Protein AF-A0A356TLK6-F1 (a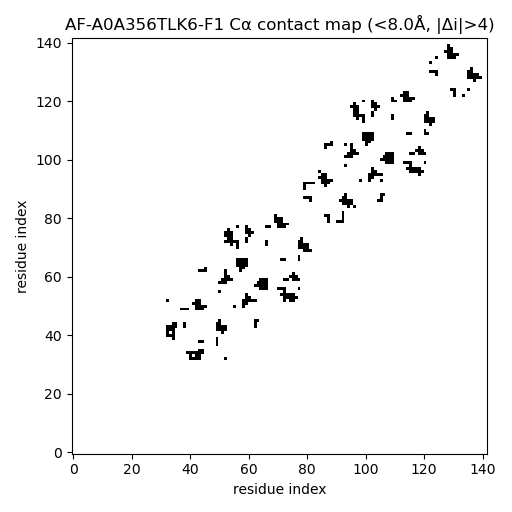fdb_monomer)

pLDDT: mean 79.33, std 16.28, range [41.28, 96.62]

Foldseek 3Di:
DDDDDDDDDDDDDDDDDDPDPPDPDDDDDDAQLVQPVPEDRQWHDQPPDTHRLQWDQCAQLHHRNHADPQWTRHGSDTDRDADPQFDDQPNDTHNLQWDQCAQLHHRNHADPQWTRHGSDTDHDDPPPFDDDPPDGHRPVPD

Secondary structure (DSSP, 8-state):
------------------------------------TTS-TT-EEETTEEE-TTT-TTSSSSTT-PPPTTEEEETTEEEE-PPTT-EEETTEEE-TTT-TTSTTSTT-PPPTT-EEETTEEE---GGG-EEETTEEE--TT-

Radius of gyration: 34.09 Å; Cα contacts (8 Å, |Δi|>4): 227; chains: 1; bounding box: 121×33×61 Å

Mean predicted aligned error: 15.73 Å

Solvent-accessible surface area (backbone atoms only — not comparable to full-atom values): 8862 Å² total; per-residue (Å²): 136,90,86,85,83,92,88,76,92,75,88,77,87,79,77,94,70,86,75,73,92,72,82,85,73,89,77,80,93,75,78,88,49,62,40,46,99,87,42,56,75,76,15,31,71,48,88,95,43,69,40,42,28,39,56,33,39,58,22,24,57,40,74,78,32,56,41,58,93,62,37,36,23,52,84,26,36,67,38,78,58,48,58,92,80,34,42,76,44,94,86,39,67,37,42,26,38,57,33,40,60,19,24,60,34,73,79,32,55,44,60,94,82,37,42,27,51,87,26,38,62,40,76,73,43,76,92,80,25,44,76,54,93,94,41,67,40,74,70,90,83,116

Sequence (142 aa):
MRYPWKTLVSLALGAALCVGCGGESPEADAGVLDGGPGCAPSEAVCGADCVDLQSDPANCGSCATACGAGEVCAAGSCEVSCGPGTTDCEGACVDTANDPANCGGCGTACASGEVCSMGTCGVTCLGGATLCDASCVDTAND

Structure (mmCIF, N/CA/C/O backbone):
data_AF-A0A356TLK6-F1
#
_entry.id   AF-A0A356TLK6-F1
#
loop_
_atom_site.group_PDB
_atom_site.id
_atom_site.type_symbol
_atom_site.label_atom_id
_atom_site.label_alt_id
_atom_site.label_comp_id
_atom_site.label_asym_id
_atom_site.label_entity_id
_atom_site.label_seq_id
_atom_site.pdbx_PDB_ins_code
_atom_site.Cartn_x
_atom_site.Cartn_y
_atom_site.Cartn_z
_atom_site.occupancy
_atom_site.B_iso_or_equiv
_atom_site.auth_seq_id
_atom_site.auth_comp_id
_atom_site.auth_asym_id
_atom_site.auth_atom_id
_atom_site.pdbx_PDB_model_num
ATOM 1 N N . MET A 1 1 ? 83.733 -13.452 2.757 1.00 41.28 1 MET A N 1
ATOM 2 C CA . MET A 1 1 ? 83.571 -12.679 1.502 1.00 41.28 1 MET A CA 1
ATOM 3 C C . MET A 1 1 ? 82.379 -11.746 1.735 1.00 41.28 1 MET A C 1
ATOM 5 O O . MET A 1 1 ? 81.289 -12.260 1.880 1.00 41.28 1 MET A O 1
ATOM 9 N N . ARG A 1 2 ? 82.497 -10.479 2.163 1.00 48.44 2 ARG A N 1
ATOM 10 C CA . ARG A 1 2 ? 83.108 -9.278 1.552 1.00 48.44 2 ARG A CA 1
ATOM 11 C C . ARG A 1 2 ? 82.483 -8.938 0.187 1.00 48.44 2 ARG A C 1
ATOM 13 O O . ARG A 1 2 ? 83.029 -9.382 -0.805 1.00 48.44 2 ARG A O 1
ATOM 20 N N . TYR A 1 3 ? 81.412 -8.133 0.173 1.00 48.50 3 TYR A N 1
ATOM 21 C CA . TYR A 1 3 ? 81.270 -6.964 -0.714 1.00 48.50 3 TYR A CA 1
ATOM 22 C C . TYR A 1 3 ? 80.513 -5.825 0.024 1.00 48.50 3 TYR A C 1
ATOM 24 O O . TYR A 1 3 ? 79.383 -6.041 0.457 1.00 48.50 3 TYR A O 1
ATOM 32 N N . PRO A 1 4 ? 81.174 -4.671 0.267 1.00 64.56 4 PRO A N 1
ATOM 33 C CA . PRO A 1 4 ? 80.686 -3.492 1.004 1.00 64.56 4 PRO A CA 1
ATOM 34 C C . PRO A 1 4 ? 80.215 -2.347 0.062 1.00 64.56 4 PRO A C 1
ATOM 36 O O . PRO A 1 4 ? 80.210 -2.539 -1.148 1.00 64.56 4 PRO A O 1
ATOM 39 N N . TRP A 1 5 ? 79.932 -1.154 0.631 1.00 49.75 5 TRP A N 1
ATOM 40 C CA . TRP A 1 5 ? 79.498 0.134 0.011 1.00 49.75 5 TRP A CA 1
ATOM 41 C C . TRP A 1 5 ? 77.962 0.218 -0.176 1.00 49.75 5 TRP A C 1
ATOM 43 O O . TRP A 1 5 ? 77.371 -0.699 -0.712 1.00 49.75 5 TRP A O 1
ATOM 53 N N . LYS A 1 6 ? 77.139 1.154 0.324 1.00 55.62 6 LYS A N 1
ATOM 54 C CA . LYS A 1 6 ? 77.257 2.523 0.865 1.00 55.62 6 LYS A CA 1
ATOM 55 C C . LYS A 1 6 ? 77.971 3.488 -0.066 1.00 55.62 6 LYS A C 1
ATOM 57 O O . LYS A 1 6 ? 79.182 3.569 0.059 1.00 55.62 6 LYS A O 1
ATOM 62 N N . THR A 1 7 ? 77.174 4.211 -0.870 1.00 54.66 7 THR A N 1
ATOM 63 C CA . THR A 1 7 ? 77.299 5.602 -1.388 1.00 54.66 7 THR A CA 1
ATOM 64 C C . THR A 1 7 ? 76.361 5.726 -2.613 1.00 54.66 7 THR A C 1
ATOM 66 O O . THR A 1 7 ? 76.369 4.816 -3.424 1.00 54.66 7 THR A O 1
ATOM 69 N N . LEU A 1 8 ? 75.504 6.720 -2.871 1.00 55.34 8 LEU A N 1
ATOM 70 C CA . LEU A 1 8 ? 75.334 8.092 -2.399 1.00 55.34 8 LEU A CA 1
ATOM 71 C C . LEU A 1 8 ? 73.917 8.581 -2.743 1.00 55.34 8 LEU A C 1
ATOM 73 O O . LEU A 1 8 ? 73.369 8.272 -3.797 1.00 55.34 8 LEU A O 1
ATOM 77 N N . VAL A 1 9 ? 73.401 9.417 -1.847 1.00 57.28 9 VAL A N 1
ATOM 78 C CA . VAL A 1 9 ? 72.459 10.514 -2.089 1.00 57.28 9 VAL A CA 1
ATOM 79 C C . VAL A 1 9 ? 72.635 11.125 -3.487 1.00 57.28 9 VAL A C 1
ATOM 81 O O . VAL A 1 9 ? 73.730 11.550 -3.846 1.00 57.28 9 VAL A O 1
ATOM 84 N N . SER A 1 10 ? 71.549 11.249 -4.243 1.00 52.72 10 SER A N 1
ATOM 85 C CA . SER A 1 10 ? 71.441 12.245 -5.310 1.00 52.72 10 SER A CA 1
ATOM 86 C C . SER A 1 10 ? 70.115 12.968 -5.145 1.00 52.72 10 SER A C 1
ATOM 88 O O . SER A 1 10 ? 69.049 12.428 -5.432 1.00 52.72 10 SER A O 1
ATOM 90 N N . LEU A 1 11 ? 70.216 14.189 -4.614 1.00 53.97 11 LEU A N 1
ATOM 91 C CA . LEU A 1 11 ? 69.208 15.223 -4.779 1.00 53.97 11 LEU A CA 1
ATOM 92 C C . LEU A 1 11 ? 68.942 15.396 -6.278 1.00 53.97 11 LEU A C 1
ATOM 94 O O . LEU A 1 11 ? 69.848 15.772 -7.019 1.00 53.97 11 LEU A O 1
ATOM 98 N N . ALA A 1 12 ? 67.694 15.216 -6.692 1.00 55.44 12 ALA A N 1
ATOM 99 C CA . ALA A 1 12 ? 67.166 15.874 -7.873 1.00 55.44 12 ALA A CA 1
ATOM 100 C C . ALA A 1 12 ? 66.118 16.887 -7.394 1.00 55.44 12 ALA A C 1
ATOM 102 O O . ALA A 1 12 ? 64.970 16.542 -7.130 1.00 55.44 12 ALA A O 1
ATOM 103 N N . LEU A 1 13 ? 66.549 18.143 -7.230 1.00 59.72 13 LEU A N 1
ATOM 104 C CA . LEU A 1 13 ? 65.650 19.283 -7.380 1.00 59.72 13 LEU A CA 1
ATOM 105 C C . LEU A 1 13 ? 65.263 19.353 -8.859 1.00 59.72 13 LEU A C 1
ATOM 107 O O . LEU A 1 13 ? 66.153 19.465 -9.702 1.00 59.72 13 LEU A O 1
ATOM 111 N N . GLY A 1 14 ? 63.970 19.360 -9.176 1.00 50.19 14 GLY A N 1
ATOM 112 C CA . GLY A 1 14 ? 63.543 19.772 -10.510 1.00 50.19 14 GLY A CA 1
ATOM 113 C C . GLY A 1 14 ? 62.146 19.336 -10.926 1.00 50.19 14 GLY A C 1
ATOM 114 O O . GLY A 1 14 ? 61.940 18.179 -11.260 1.00 50.19 14 GLY A O 1
ATOM 115 N N . ALA A 1 15 ? 61.272 20.339 -11.029 1.00 54.03 15 ALA A N 1
ATOM 116 C CA . ALA A 1 15 ? 60.057 20.408 -11.840 1.00 54.03 15 ALA A CA 1
ATOM 117 C C . ALA A 1 15 ? 58.801 19.673 -11.338 1.00 54.03 15 ALA A C 1
ATOM 119 O O . ALA A 1 15 ? 58.571 18.492 -11.579 1.00 54.03 15 ALA A O 1
ATOM 120 N N . ALA A 1 16 ? 57.920 20.478 -10.739 1.00 57.62 16 ALA A N 1
ATOM 121 C CA . ALA A 1 16 ? 56.485 20.260 -10.746 1.00 57.62 16 ALA A CA 1
ATOM 122 C C . ALA A 1 16 ? 55.988 20.078 -12.192 1.00 57.62 16 ALA A C 1
ATOM 124 O O . ALA A 1 16 ? 56.030 21.009 -12.995 1.00 57.62 16 ALA A O 1
ATOM 125 N N . LEU A 1 17 ? 55.500 18.883 -12.502 1.00 55.25 17 LEU A N 1
ATOM 126 C CA . LEU A 1 17 ? 54.585 18.628 -13.606 1.00 55.25 17 LEU A CA 1
ATOM 127 C C . LEU A 1 17 ? 53.352 17.995 -12.975 1.00 55.25 17 LEU A C 1
ATOM 129 O O . LEU A 1 17 ? 53.435 16.928 -12.370 1.00 55.25 17 LEU A O 1
ATOM 133 N N . CYS A 1 18 ? 52.238 18.715 -13.050 1.00 50.34 18 CYS A N 1
ATOM 134 C CA . CYS A 1 18 ? 50.936 18.295 -12.562 1.00 50.34 18 CYS A CA 1
ATOM 135 C C . CYS A 1 18 ? 50.563 16.946 -13.195 1.00 50.34 18 CYS A C 1
ATOM 137 O O . CYS A 1 18 ? 50.139 16.898 -14.349 1.00 50.34 18 CYS A O 1
ATOM 139 N N . VAL A 1 19 ? 50.730 15.854 -12.448 1.00 60.69 19 VAL A N 1
ATOM 140 C CA . VAL A 1 19 ? 50.043 14.594 -12.741 1.00 60.69 19 VAL A CA 1
ATOM 141 C C . VAL A 1 19 ? 48.573 14.841 -12.431 1.00 60.69 19 VAL A C 1
ATOM 143 O O . VAL A 1 19 ? 48.243 15.407 -11.390 1.00 60.69 19 VAL A O 1
ATOM 146 N N . GLY A 1 20 ? 47.738 14.541 -13.421 1.00 50.69 20 GLY A N 1
ATOM 147 C CA . GLY A 1 20 ? 46.383 15.045 -13.562 1.00 50.69 20 GLY A CA 1
ATOM 148 C C . GLY A 1 20 ? 45.529 14.982 -12.301 1.00 50.69 20 GLY A C 1
ATOM 149 O O . GLY A 1 20 ? 45.537 14.012 -11.548 1.00 50.69 20 GLY A O 1
ATOM 150 N N . CYS A 1 21 ? 44.733 16.032 -12.140 1.00 53.78 21 CYS A N 1
ATOM 151 C CA . CYS A 1 21 ? 43.516 16.005 -11.353 1.00 53.78 21 CYS A CA 1
ATOM 152 C C . CYS A 1 21 ? 42.547 15.028 -12.045 1.00 53.78 21 CYS A C 1
ATOM 154 O O . CYS A 1 21 ? 41.874 15.398 -13.004 1.00 53.78 21 CYS A O 1
ATOM 156 N N . GLY A 1 22 ? 42.556 13.762 -11.634 1.00 54.56 22 GLY A N 1
ATOM 157 C CA . GLY A 1 22 ? 41.492 12.805 -11.915 1.00 54.56 22 GLY A CA 1
ATOM 158 C C . GLY A 1 22 ? 40.720 12.617 -10.622 1.00 54.56 22 GLY A C 1
ATOM 159 O O . GLY A 1 22 ? 41.202 11.938 -9.724 1.00 54.56 22 GLY A O 1
ATOM 160 N N . GLY A 1 23 ? 39.589 13.305 -10.488 1.00 52.59 23 GLY A N 1
ATOM 161 C CA . GLY A 1 23 ? 38.726 13.174 -9.324 1.00 52.59 23 GLY A CA 1
ATOM 162 C C . GLY A 1 23 ? 38.114 11.781 -9.275 1.00 52.59 23 GLY A C 1
ATOM 163 O O . GLY A 1 23 ? 37.196 11.488 -10.028 1.00 52.59 23 GLY A O 1
ATOM 164 N N . GLU A 1 24 ? 38.597 10.941 -8.370 1.00 53.41 24 GLU A N 1
ATOM 165 C CA . GLU A 1 24 ? 37.793 9.864 -7.802 1.00 53.41 24 GLU A CA 1
ATOM 166 C C . GLU A 1 24 ? 37.054 10.441 -6.591 1.00 53.41 24 GLU A C 1
ATOM 168 O O . GLU A 1 24 ? 37.458 10.293 -5.441 1.00 53.41 24 GLU A O 1
ATOM 173 N N . SER A 1 25 ? 35.991 11.199 -6.865 1.00 55.31 25 SER A N 1
ATOM 174 C CA . SER A 1 25 ? 34.965 11.429 -5.851 1.00 55.31 25 SER A CA 1
ATOM 175 C C . SER A 1 25 ? 33.885 10.354 -6.007 1.00 55.31 25 SER A C 1
ATOM 177 O O . SER A 1 25 ? 33.530 10.023 -7.138 1.00 55.31 25 SER A O 1
ATOM 179 N N . PRO A 1 26 ? 33.404 9.776 -4.893 1.00 65.19 26 PRO A N 1
ATOM 180 C CA . PRO A 1 26 ? 32.556 8.596 -4.881 1.00 65.19 26 PRO A CA 1
ATOM 181 C C . PRO A 1 26 ? 31.092 8.985 -5.083 1.00 65.19 26 PRO A C 1
ATOM 183 O O . PRO A 1 26 ? 30.560 9.792 -4.326 1.00 65.19 26 PRO A O 1
ATOM 186 N N . GLU A 1 27 ? 30.406 8.352 -6.027 1.00 49.59 27 GLU A N 1
ATOM 187 C CA . GLU A 1 27 ? 28.945 8.344 -6.041 1.00 49.59 27 GLU A CA 1
ATOM 188 C C . GLU A 1 27 ? 28.425 6.961 -6.437 1.00 49.59 27 GLU A C 1
ATOM 190 O O . GLU A 1 27 ? 28.570 6.499 -7.561 1.00 49.59 27 GLU A O 1
ATOM 195 N N . ALA A 1 28 ? 27.940 6.287 -5.393 1.00 47.91 28 ALA A N 1
ATOM 196 C CA . ALA A 1 28 ? 26.881 5.292 -5.333 1.00 47.91 28 ALA A CA 1
ATOM 197 C C . ALA A 1 28 ? 26.574 4.448 -6.585 1.00 47.91 28 ALA A C 1
ATOM 199 O O . ALA A 1 28 ? 25.991 4.895 -7.567 1.00 47.91 28 ALA A O 1
ATOM 200 N N . ASP A 1 29 ? 26.839 3.157 -6.414 1.00 58.66 29 ASP A N 1
ATOM 201 C CA . ASP A 1 29 ? 26.080 2.049 -6.983 1.00 58.66 29 ASP A CA 1
ATOM 202 C C . ASP A 1 29 ? 24.565 2.196 -6.707 1.00 58.66 29 ASP A C 1
ATOM 204 O O . ASP A 1 29 ? 24.156 2.278 -5.547 1.00 58.66 29 ASP A O 1
ATOM 208 N N . ALA A 1 30 ? 23.755 2.221 -7.772 1.00 49.84 30 ALA A N 1
ATOM 209 C CA . ALA A 1 30 ? 22.341 1.831 -7.775 1.00 49.84 30 ALA A CA 1
ATOM 210 C C . ALA A 1 30 ? 21.886 1.537 -9.222 1.00 49.84 30 ALA A C 1
ATOM 212 O O . ALA A 1 30 ? 21.535 2.452 -9.955 1.00 49.84 30 ALA A O 1
ATOM 213 N N . GLY A 1 31 ? 21.919 0.258 -9.626 1.00 48.09 31 GLY A N 1
ATOM 214 C CA . GLY A 1 31 ? 21.192 -0.303 -10.779 1.00 48.09 31 G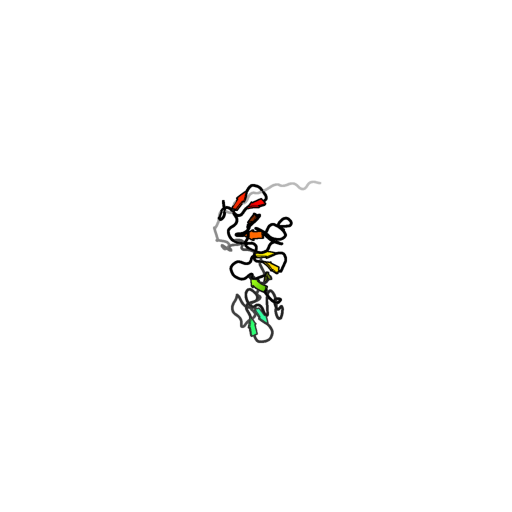LY A CA 1
ATOM 215 C C . GLY A 1 31 ? 21.532 0.278 -12.156 1.00 48.09 31 GLY A C 1
ATOM 216 O O . GLY A 1 31 ? 21.008 1.314 -12.547 1.00 48.09 31 GLY A O 1
ATOM 217 N N . VAL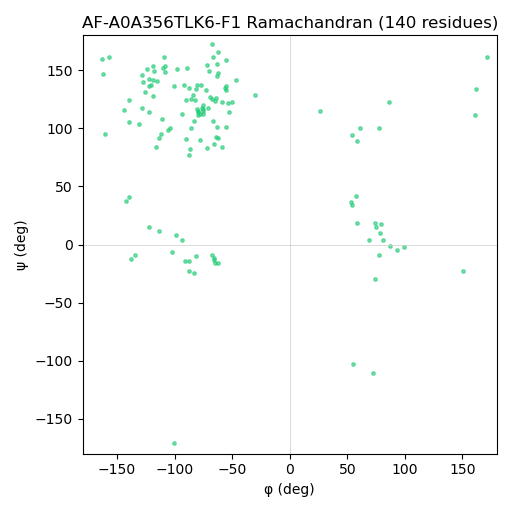 A 1 32 ? 22.357 -0.419 -12.945 1.00 52.81 32 VAL A N 1
ATOM 218 C CA . VAL A 1 32 ? 22.666 0.021 -14.313 1.00 52.81 32 VAL A CA 1
ATOM 219 C C . VAL A 1 32 ? 21.390 0.016 -15.176 1.00 52.81 32 VAL A C 1
ATOM 221 O O . VAL A 1 32 ? 20.922 -1.016 -15.649 1.00 52.81 32 VAL A O 1
ATOM 224 N N . LEU A 1 33 ? 20.815 1.199 -15.383 1.00 56.81 33 LEU A N 1
ATOM 225 C CA . LEU A 1 33 ? 20.077 1.525 -16.594 1.00 56.81 33 LEU A CA 1
ATOM 226 C C . LEU A 1 33 ? 21.165 1.654 -17.658 1.00 56.81 33 LEU A C 1
ATOM 228 O O . LEU A 1 33 ? 21.709 2.737 -17.868 1.00 56.81 33 LEU A O 1
ATOM 232 N N . ASP A 1 34 ? 21.602 0.526 -18.229 1.00 52.84 34 ASP A N 1
ATOM 233 C CA . ASP A 1 34 ? 22.495 0.559 -19.386 1.00 52.84 34 ASP A CA 1
ATOM 234 C C . ASP A 1 34 ? 21.676 1.170 -20.520 1.00 52.84 34 ASP A C 1
ATOM 236 O O . ASP A 1 34 ? 20.955 0.478 -21.243 1.00 52.84 34 ASP A O 1
ATOM 240 N N . GLY A 1 35 ? 21.700 2.505 -20.575 1.00 56.53 35 GLY A N 1
ATOM 241 C CA . GLY A 1 35 ? 21.175 3.319 -21.649 1.00 56.53 35 GLY A CA 1
ATOM 242 C C . GLY A 1 35 ? 21.909 2.906 -22.909 1.00 56.53 35 GLY A C 1
ATOM 243 O O . GLY A 1 35 ? 22.928 3.490 -23.284 1.00 56.53 35 GLY A O 1
ATOM 244 N N . GLY A 1 36 ? 21.414 1.835 -23.527 1.00 60.25 36 GLY A N 1
ATOM 245 C CA . GLY A 1 36 ? 21.902 1.340 -24.794 1.00 60.25 36 GLY A CA 1
ATOM 246 C C . GLY A 1 36 ? 21.849 2.464 -25.831 1.00 60.25 36 GLY A C 1
ATOM 247 O O . GLY A 1 36 ? 21.109 3.439 -25.660 1.00 60.25 36 GLY A O 1
ATOM 248 N N . PRO A 1 37 ? 22.630 2.362 -26.918 1.00 64.94 37 PRO A N 1
ATOM 249 C CA . PRO A 1 37 ? 22.738 3.418 -27.917 1.00 64.94 37 PRO A CA 1
ATOM 250 C C . PRO A 1 37 ? 21.371 3.668 -28.578 1.00 64.94 37 PRO A C 1
ATOM 252 O O . PRO A 1 37 ? 21.015 3.003 -29.546 1.00 64.94 37 PRO A O 1
ATOM 255 N N . GLY A 1 38 ? 20.593 4.608 -28.036 1.00 77.06 38 GLY A N 1
ATOM 256 C CA . GLY A 1 38 ? 19.242 4.915 -28.509 1.00 77.06 38 GLY A CA 1
ATOM 257 C C . GLY A 1 38 ? 18.258 5.447 -27.462 1.00 77.06 38 GLY A C 1
ATOM 258 O O . GLY A 1 38 ? 17.323 6.130 -27.867 1.00 77.06 38 GLY A O 1
ATOM 259 N N . CYS A 1 39 ? 18.466 5.197 -26.162 1.00 83.06 39 CYS A N 1
ATOM 260 C CA . CYS A 1 39 ? 17.538 5.625 -25.101 1.00 83.06 39 CYS A CA 1
ATOM 261 C C . CYS A 1 39 ? 18.093 6.758 -24.229 1.00 83.06 39 CYS A C 1
ATOM 263 O O . CYS A 1 39 ? 19.302 7.012 -24.215 1.00 83.06 39 CYS A O 1
ATOM 265 N N . ALA A 1 40 ? 17.210 7.459 -23.508 1.00 85.25 40 ALA A N 1
ATOM 266 C CA . ALA A 1 40 ? 17.631 8.431 -22.505 1.00 85.25 40 ALA A CA 1
ATOM 267 C C . ALA A 1 40 ? 18.413 7.730 -21.372 1.00 85.25 40 ALA A C 1
ATOM 269 O O . ALA A 1 40 ? 18.206 6.543 -21.127 1.00 85.25 40 ALA A O 1
ATOM 270 N N . PRO A 1 41 ? 19.293 8.436 -20.637 1.00 75.31 41 PRO A N 1
ATOM 271 C CA . PRO A 1 41 ? 20.098 7.829 -19.568 1.00 75.31 41 PRO A CA 1
ATOM 272 C C . PRO A 1 41 ? 19.270 7.243 -18.410 1.00 75.31 41 PRO A C 1
ATOM 274 O O . PRO A 1 41 ? 19.806 6.494 -17.602 1.00 75.31 41 PRO A O 1
ATOM 277 N N . SER A 1 42 ? 17.988 7.599 -18.309 1.00 77.75 42 SER A N 1
ATOM 278 C CA . SER A 1 42 ? 17.043 7.088 -17.312 1.00 77.75 42 SER A CA 1
ATOM 279 C C . SER A 1 42 ? 16.133 5.974 -17.845 1.00 77.75 42 SER A C 1
ATOM 281 O O . SER A 1 42 ? 15.185 5.593 -17.170 1.00 77.75 42 SER A O 1
ATOM 283 N N . GLU A 1 43 ? 16.376 5.474 -19.055 1.00 83.56 43 GLU A N 1
ATOM 284 C CA . GLU A 1 43 ? 15.546 4.468 -19.717 1.00 83.56 43 GLU A CA 1
ATOM 285 C C . GLU A 1 43 ? 16.388 3.247 -20.096 1.00 83.56 43 GLU A C 1
ATOM 287 O O . GLU A 1 43 ? 17.581 3.351 -20.387 1.00 83.56 43 GLU A O 1
ATOM 292 N N . ALA A 1 44 ? 15.749 2.081 -20.139 1.00 86.06 44 ALA A N 1
ATOM 293 C CA . ALA A 1 44 ? 16.352 0.846 -20.617 1.00 86.06 44 ALA A CA 1
ATOM 294 C C . ALA A 1 44 ? 15.739 0.415 -21.951 1.00 86.06 44 ALA A C 1
ATOM 296 O O . ALA A 1 44 ? 14.571 0.678 -22.243 1.00 86.06 44 ALA A O 1
ATOM 297 N N . VAL A 1 45 ? 16.531 -0.295 -22.754 1.00 88.88 45 VAL A N 1
ATOM 298 C CA . VAL A 1 45 ? 16.063 -0.894 -24.007 1.00 88.88 45 VAL A CA 1
ATOM 299 C C . VAL A 1 45 ? 15.304 -2.185 -23.695 1.00 88.88 45 VAL A C 1
ATOM 301 O O . VAL A 1 45 ? 15.911 -3.189 -23.318 1.00 88.88 45 VAL A O 1
ATOM 304 N N . CYS A 1 46 ? 13.990 -2.191 -23.918 1.00 88.62 46 CYS A N 1
ATOM 305 C CA . CYS A 1 46 ? 13.142 -3.373 -23.795 1.00 88.62 46 CYS A CA 1
ATOM 306 C C . CYS A 1 46 ? 12.590 -3.775 -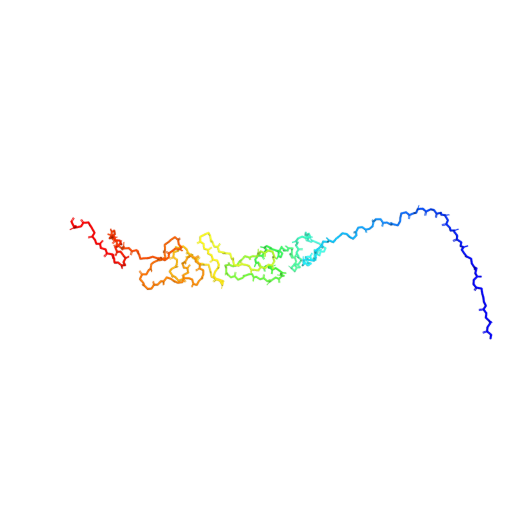25.162 1.00 88.62 46 CYS A C 1
ATOM 308 O O . CYS A 1 46 ? 11.547 -3.315 -25.621 1.00 88.62 46 CYS A O 1
ATOM 310 N N . GLY A 1 47 ? 13.327 -4.653 -25.847 1.00 85.75 47 GLY A N 1
ATOM 311 C CA . GLY A 1 47 ? 13.023 -5.023 -27.226 1.00 85.75 47 GLY A CA 1
ATOM 312 C C . GLY A 1 47 ? 13.363 -3.884 -28.186 1.00 85.75 47 GLY A C 1
ATOM 313 O O . GLY A 1 47 ? 14.540 -3.617 -28.417 1.00 85.75 47 GLY A O 1
ATOM 314 N N . ALA A 1 48 ? 12.342 -3.256 -28.772 1.00 85.62 48 ALA A N 1
ATOM 315 C CA . ALA A 1 48 ? 12.497 -2.122 -29.687 1.00 85.62 48 ALA A CA 1
ATOM 316 C C . ALA A 1 48 ? 12.185 -0.764 -29.032 1.00 85.62 48 ALA A C 1
ATOM 318 O O . ALA A 1 48 ? 12.403 0.267 -29.666 1.00 85.62 48 ALA A O 1
ATOM 319 N N . ASP A 1 49 ? 11.690 -0.771 -27.792 1.00 89.19 49 ASP A N 1
ATOM 320 C CA . ASP A 1 49 ? 11.201 0.414 -27.095 1.00 89.19 49 ASP A CA 1
ATOM 321 C C . ASP A 1 49 ? 12.154 0.831 -25.967 1.00 89.19 49 ASP A C 1
ATOM 323 O O . ASP A 1 49 ? 12.808 -0.006 -25.337 1.00 89.19 49 ASP A O 1
ATOM 327 N N . CYS A 1 50 ? 12.217 2.137 -25.710 1.00 91.00 50 CYS A N 1
ATOM 328 C CA . CYS A 1 50 ? 12.837 2.698 -24.514 1.00 91.00 50 CYS A CA 1
ATOM 329 C C . CYS A 1 50 ? 11.769 2.800 -23.430 1.00 91.00 50 CYS A C 1
ATOM 331 O O . CYS A 1 50 ? 10.719 3.401 -23.661 1.00 91.00 50 CYS A O 1
ATOM 333 N N . VAL A 1 51 ? 12.024 2.197 -22.273 1.00 92.00 51 VAL A N 1
ATOM 334 C CA . VAL A 1 51 ? 11.083 2.200 -21.149 1.00 92.00 51 VAL A CA 1
ATOM 335 C C . VAL A 1 51 ? 11.779 2.658 -19.877 1.00 92.00 51 VAL A C 1
ATOM 337 O O . VAL A 1 51 ? 12.957 2.370 -19.649 1.00 92.00 51 VAL A O 1
ATOM 340 N N . ASP A 1 52 ? 11.039 3.364 -19.034 1.00 92.12 52 ASP A N 1
ATOM 341 C CA . ASP A 1 52 ? 11.522 3.785 -17.727 1.00 92.12 52 ASP A CA 1
ATOM 342 C C . ASP A 1 52 ? 11.292 2.669 -16.705 1.00 92.12 52 ASP A C 1
ATOM 344 O O . ASP A 1 52 ? 10.198 2.514 -16.162 1.00 92.12 52 ASP A O 1
ATOM 348 N N . LEU A 1 53 ? 12.348 1.914 -16.396 1.00 91.88 53 LEU A N 1
ATOM 349 C CA . LEU A 1 53 ? 12.269 0.834 -15.412 1.00 91.88 53 LEU A CA 1
ATOM 350 C C . LEU A 1 53 ? 11.996 1.329 -13.986 1.00 91.88 53 LEU A C 1
ATOM 352 O O . LEU A 1 53 ? 11.750 0.503 -13.113 1.00 91.88 53 LEU A O 1
ATOM 356 N N . GLN A 1 54 ? 12.083 2.635 -13.717 1.00 92.25 54 GLN A N 1
ATOM 357 C CA . GLN A 1 54 ? 11.874 3.213 -12.390 1.00 92.25 54 GLN A CA 1
ATOM 358 C C . GLN A 1 54 ? 10.413 3.553 -12.103 1.00 92.25 54 GLN A C 1
ATOM 360 O O . GLN A 1 54 ? 10.048 3.660 -10.929 1.00 92.25 54 GLN A O 1
ATOM 365 N N . SER A 1 55 ? 9.599 3.741 -13.144 1.00 92.88 55 SER A N 1
ATOM 366 C CA . SER A 1 55 ? 8.222 4.224 -13.007 1.00 92.88 55 SER A CA 1
ATOM 367 C C . SER A 1 55 ? 7.198 3.514 -13.895 1.00 92.88 55 SER A C 1
ATOM 369 O O . SER A 1 55 ? 5.999 3.654 -13.650 1.00 92.88 55 SER A O 1
ATOM 371 N N . ASP A 1 56 ? 7.625 2.713 -14.876 1.00 93.69 56 ASP A N 1
ATOM 372 C CA . ASP A 1 56 ? 6.718 1.958 -15.738 1.00 93.69 56 ASP A CA 1
ATOM 373 C C . ASP A 1 56 ? 6.186 0.699 -15.022 1.00 93.69 56 ASP A C 1
ATOM 375 O O . ASP A 1 56 ? 6.938 -0.258 -14.811 1.00 93.69 56 ASP A O 1
ATOM 379 N N . PRO A 1 57 ? 4.881 0.630 -14.687 1.00 93.44 57 PRO A N 1
ATOM 380 C CA . PRO A 1 57 ? 4.294 -0.539 -14.037 1.00 93.44 57 PRO A CA 1
ATOM 381 C C . PRO A 1 57 ? 4.289 -1.800 -14.912 1.00 93.44 57 PRO A C 1
ATOM 383 O O . PRO A 1 57 ? 4.041 -2.876 -14.381 1.00 93.44 57 PRO A O 1
ATOM 386 N N . ALA A 1 58 ? 4.540 -1.712 -16.222 1.00 95.00 58 ALA A N 1
ATOM 387 C CA . ALA A 1 58 ? 4.675 -2.875 -17.102 1.00 95.00 58 ALA A CA 1
ATOM 388 C C . ALA A 1 58 ? 6.125 -3.391 -17.226 1.00 95.00 58 ALA A C 1
ATOM 390 O O . ALA A 1 58 ? 6.333 -4.501 -17.724 1.00 95.00 58 ALA A O 1
ATOM 391 N N . ASN A 1 59 ? 7.117 -2.606 -16.791 1.00 94.12 59 ASN A N 1
ATOM 392 C CA . ASN A 1 59 ? 8.549 -2.892 -16.932 1.00 94.12 59 ASN A CA 1
ATOM 393 C C . ASN A 1 59 ? 9.331 -2.507 -15.661 1.00 94.12 59 ASN A C 1
ATOM 395 O O . ASN A 1 59 ? 10.417 -1.943 -15.737 1.00 94.12 59 ASN A O 1
ATOM 399 N N . CYS A 1 60 ? 8.786 -2.771 -14.477 1.00 94.94 60 CYS A N 1
ATOM 400 C CA . CYS A 1 60 ? 9.346 -2.273 -13.229 1.00 94.94 60 CYS A CA 1
ATOM 401 C C . CYS A 1 60 ? 10.604 -3.042 -12.805 1.00 94.94 60 CYS A C 1
ATOM 403 O O . CYS A 1 60 ? 10.574 -4.259 -12.615 1.00 94.94 60 CYS A O 1
ATOM 405 N N . GLY A 1 61 ? 11.732 -2.341 -12.685 1.00 92.75 61 GLY A N 1
ATOM 406 C CA . GLY A 1 61 ? 13.041 -2.906 -12.336 1.00 92.75 61 GLY A CA 1
ATOM 407 C C . GLY A 1 61 ? 13.716 -3.706 -13.459 1.00 92.75 61 GLY A C 1
ATOM 408 O O . GLY A 1 61 ? 14.943 -3.721 -13.551 1.00 92.75 61 GLY A O 1
ATOM 409 N N . SER A 1 62 ? 12.940 -4.328 -14.352 1.00 91.31 62 SER A N 1
ATOM 410 C CA . SER A 1 62 ? 13.422 -4.992 -15.567 1.00 91.31 62 SER A CA 1
ATOM 411 C C . SER A 1 62 ? 12.338 -5.108 -16.645 1.00 91.31 62 SER A C 1
ATOM 413 O O . SER A 1 62 ? 11.141 -5.040 -16.365 1.00 91.31 62 SER A O 1
ATOM 415 N N . CYS A 1 63 ? 12.758 -5.327 -17.894 1.00 92.50 63 CYS A N 1
ATOM 416 C CA . CYS A 1 63 ? 11.850 -5.506 -19.027 1.00 92.50 63 CYS A CA 1
ATOM 417 C C . CYS A 1 63 ? 10.831 -6.625 -18.794 1.00 92.50 63 CYS A C 1
ATOM 419 O O . CYS A 1 63 ? 11.199 -7.721 -18.371 1.00 92.50 63 CYS A O 1
ATOM 421 N N . ALA A 1 64 ? 9.574 -6.364 -19.159 1.00 93.00 64 ALA A N 1
ATOM 422 C CA . ALA A 1 64 ? 8.444 -7.279 -19.005 1.00 93.00 64 ALA A CA 1
ATOM 423 C C . ALA A 1 64 ? 8.167 -7.731 -17.555 1.00 93.00 64 ALA A C 1
ATOM 425 O O . ALA A 1 64 ? 7.462 -8.722 -17.342 1.00 93.00 64 ALA A O 1
ATOM 426 N N . THR A 1 65 ? 8.680 -7.004 -16.559 1.00 94.50 65 THR A N 1
ATOM 427 C CA . THR A 1 65 ? 8.309 -7.179 -15.153 1.00 94.50 65 THR A CA 1
ATOM 428 C C . THR A 1 65 ? 7.130 -6.270 -14.832 1.00 94.50 65 THR A C 1
ATOM 430 O O . THR A 1 65 ? 7.296 -5.109 -14.470 1.00 94.50 65 THR A O 1
ATOM 433 N N . ALA A 1 66 ? 5.918 -6.795 -14.991 1.00 94.75 66 ALA A N 1
ATOM 434 C CA . ALA A 1 66 ? 4.710 -6.065 -14.636 1.00 94.75 66 ALA A CA 1
ATOM 435 C C . ALA A 1 66 ? 4.437 -6.136 -13.126 1.00 94.75 66 ALA A C 1
ATOM 437 O O . ALA A 1 66 ? 4.526 -7.213 -12.531 1.00 94.75 66 ALA A O 1
ATOM 438 N N . CYS A 1 67 ? 4.044 -5.010 -12.536 1.00 94.00 67 CYS A N 1
ATOM 439 C CA . CYS A 1 67 ? 3.521 -4.965 -11.178 1.00 94.00 67 CYS A CA 1
ATOM 440 C C . CYS A 1 67 ? 2.140 -5.623 -11.093 1.00 94.00 67 CYS A C 1
ATOM 442 O O . CYS A 1 67 ? 1.364 -5.631 -12.055 1.00 94.00 67 CYS A O 1
ATOM 444 N N . GLY A 1 68 ? 1.843 -6.206 -9.936 1.00 89.88 68 GLY A N 1
ATOM 445 C CA . GLY A 1 68 ? 0.558 -6.806 -9.628 1.00 89.88 68 GLY A CA 1
ATOM 446 C C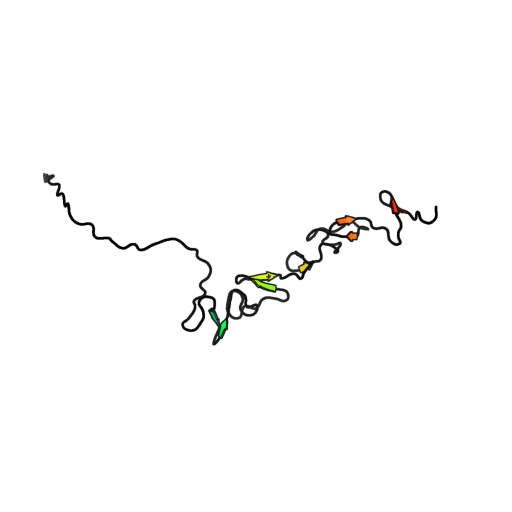 . GLY A 1 68 ? -0.564 -5.775 -9.516 1.00 89.88 68 GLY A C 1
ATOM 447 O O . GLY A 1 68 ? -0.377 -4.559 -9.573 1.00 89.88 6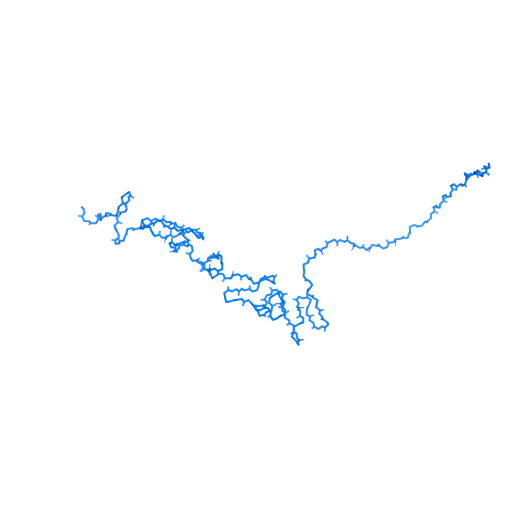8 GLY A O 1
ATOM 448 N N . ALA A 1 69 ? -1.792 -6.274 -9.381 1.00 85.12 69 ALA A N 1
ATOM 449 C CA . ALA A 1 69 ? -2.956 -5.410 -9.243 1.00 85.12 69 ALA A CA 1
ATOM 450 C C . ALA A 1 69 ? -2.876 -4.591 -7.942 1.00 85.12 69 ALA A C 1
ATOM 452 O O . ALA A 1 69 ? -2.766 -5.165 -6.863 1.00 85.12 69 ALA A O 1
ATOM 453 N N . GLY A 1 70 ? -2.989 -3.264 -8.050 1.00 81.56 70 GLY A N 1
ATOM 454 C CA . GLY A 1 70 ? -2.893 -2.348 -6.904 1.00 81.56 70 GLY A CA 1
ATOM 455 C C . GLY A 1 70 ? -1.467 -1.905 -6.563 1.00 81.56 70 GLY A C 1
ATOM 456 O O . GLY A 1 70 ? -1.287 -1.091 -5.660 1.00 81.56 70 GLY A O 1
ATOM 457 N N . GLU A 1 71 ? -0.467 -2.386 -7.299 1.00 90.25 71 GLU A N 1
ATOM 458 C CA . GLU A 1 71 ? 0.921 -1.957 -7.162 1.00 90.25 71 GLU A CA 1
ATOM 459 C C . GLU A 1 71 ? 1.276 -0.898 -8.216 1.00 90.25 71 GLU A C 1
ATOM 461 O O . GLU A 1 71 ? 0.723 -0.859 -9.319 1.00 90.25 71 GLU A O 1
ATOM 466 N N . VAL A 1 72 ? 2.219 -0.030 -7.870 1.00 92.19 72 VAL A N 1
ATOM 467 C CA . VAL A 1 72 ? 2.841 0.947 -8.768 1.00 92.19 72 VAL A CA 1
ATOM 468 C C . VAL A 1 72 ? 4.330 0.668 -8.852 1.00 92.19 72 VAL A C 1
ATOM 470 O O . VAL A 1 72 ? 4.919 0.145 -7.910 1.00 92.19 72 VAL A O 1
ATOM 473 N N . CYS A 1 73 ? 4.954 1.053 -9.961 1.00 94.31 73 CYS A N 1
ATOM 474 C CA . CYS A 1 73 ? 6.404 1.044 -10.019 1.00 94.31 73 CYS A CA 1
ATOM 475 C C . CYS A 1 73 ? 6.953 2.294 -9.329 1.00 94.31 73 CYS A C 1
ATOM 477 O O . CYS A 1 73 ? 6.694 3.417 -9.767 1.00 94.31 73 CYS A O 1
ATOM 479 N N . ALA A 1 74 ? 7.693 2.096 -8.244 1.00 93.06 74 ALA A N 1
ATOM 480 C CA . ALA A 1 74 ? 8.367 3.154 -7.514 1.00 93.06 74 ALA A CA 1
ATOM 481 C C . ALA A 1 74 ? 9.840 2.784 -7.336 1.00 93.06 74 ALA A C 1
ATOM 483 O O . ALA A 1 74 ? 10.175 1.782 -6.709 1.00 93.06 74 ALA A O 1
ATOM 484 N N . ALA A 1 75 ? 10.728 3.597 -7.916 1.00 91.50 75 ALA A N 1
ATOM 485 C CA . ALA A 1 75 ? 12.178 3.387 -7.870 1.00 91.50 75 ALA A CA 1
ATOM 486 C C . ALA A 1 75 ? 12.610 1.979 -8.342 1.00 91.50 75 ALA A C 1
ATOM 488 O O . ALA A 1 75 ? 13.525 1.364 -7.794 1.00 91.50 75 ALA A O 1
ATOM 489 N N . GLY A 1 76 ? 11.913 1.449 -9.352 1.00 92.06 76 GLY A N 1
ATOM 490 C CA . GLY A 1 76 ? 12.202 0.140 -9.940 1.00 92.06 76 GLY A CA 1
ATOM 491 C C . GLY A 1 76 ? 11.773 -1.058 -9.101 1.00 92.06 76 GLY A C 1
ATOM 492 O O . GLY A 1 76 ? 12.199 -2.175 -9.383 1.00 92.06 76 GLY A O 1
ATOM 493 N N . SER A 1 77 ? 10.927 -0.841 -8.095 1.00 92.81 77 SER A N 1
ATOM 494 C CA . SER A 1 77 ? 10.257 -1.898 -7.340 1.00 92.81 77 SER A CA 1
ATOM 495 C C . SER A 1 77 ? 8.745 -1.719 -7.414 1.00 92.81 77 SER A C 1
ATOM 497 O O . SER A 1 77 ? 8.242 -0.595 -7.431 1.00 92.81 77 SER A O 1
ATOM 499 N N . CYS A 1 78 ? 8.019 -2.831 -7.496 1.00 92.88 78 CYS A N 1
ATOM 500 C CA . CYS A 1 78 ? 6.569 -2.808 -7.380 1.00 92.88 78 CYS A CA 1
ATOM 501 C C . CYS A 1 78 ? 6.210 -2.603 -5.912 1.00 92.88 78 CYS A C 1
ATOM 503 O O . CYS A 1 78 ? 6.556 -3.421 -5.065 1.00 92.88 78 CYS A O 1
ATOM 505 N N . GLU A 1 79 ? 5.558 -1.484 -5.633 1.00 91.19 79 GLU A N 1
ATOM 506 C CA . GLU A 1 79 ? 5.152 -1.066 -4.298 1.00 91.19 79 GLU A CA 1
ATOM 507 C C . GLU A 1 79 ? 3.631 -0.960 -4.264 1.00 91.19 79 GLU A C 1
ATOM 509 O O . GLU A 1 79 ? 3.003 -0.486 -5.217 1.00 91.19 79 GLU A O 1
ATOM 514 N N . VAL A 1 80 ? 3.019 -1.368 -3.158 1.00 90.75 80 VAL A N 1
ATOM 515 C CA . VAL A 1 80 ? 1.570 -1.255 -2.978 1.00 90.75 80 VAL A CA 1
ATOM 516 C C . VAL A 1 80 ? 1.194 0.223 -2.938 1.00 90.75 80 VAL A C 1
ATOM 518 O O . VAL A 1 80 ? 1.680 0.991 -2.108 1.00 90.75 80 VAL A O 1
ATOM 521 N N . SER A 1 81 ? 0.296 0.642 -3.831 1.00 89.25 81 SER A N 1
ATOM 522 C CA . SER A 1 81 ? -0.220 2.007 -3.835 1.00 89.25 81 SER A CA 1
ATOM 523 C C . SER A 1 81 ? -1.618 2.029 -3.254 1.00 89.25 81 SER A C 1
ATOM 525 O O . SER A 1 81 ? -2.609 1.723 -3.920 1.00 89.25 81 SER A O 1
ATOM 527 N N . CYS A 1 82 ? -1.697 2.422 -1.990 1.00 88.00 82 CYS A N 1
ATOM 528 C CA . CYS A 1 82 ? -2.976 2.615 -1.339 1.00 88.00 82 CYS A CA 1
ATOM 529 C C . CYS A 1 82 ? -3.584 3.971 -1.680 1.00 88.00 82 CYS A C 1
ATOM 531 O O . CYS A 1 82 ? -2.924 5.012 -1.662 1.00 88.00 82 CYS A O 1
ATOM 533 N N . GLY A 1 83 ? -4.875 3.944 -2.016 1.00 85.56 83 GLY A N 1
ATOM 534 C CA . GLY A 1 83 ? -5.654 5.142 -2.287 1.00 85.56 83 GLY A CA 1
ATOM 535 C C . GLY A 1 83 ? -5.740 6.058 -1.060 1.00 85.56 83 GLY A C 1
ATOM 536 O O . GLY A 1 83 ? -5.446 5.642 0.067 1.00 85.56 83 GLY A O 1
ATOM 537 N N . PRO A 1 84 ? -6.170 7.316 -1.246 1.00 85.44 84 PRO A N 1
ATOM 538 C CA . PRO A 1 84 ? -6.286 8.267 -0.147 1.00 85.44 84 PRO A CA 1
ATOM 539 C C . PRO A 1 84 ? -7.171 7.709 0.975 1.00 85.44 84 PRO A C 1
ATOM 541 O O . PRO A 1 84 ? -8.263 7.205 0.721 1.00 85.44 84 PRO A O 1
ATOM 544 N N . GLY A 1 85 ? -6.695 7.824 2.216 1.00 85.06 85 GLY A N 1
ATOM 545 C CA . GLY A 1 85 ? -7.404 7.327 3.399 1.00 85.06 85 GLY A CA 1
ATOM 546 C C . GLY A 1 85 ? -7.242 5.828 3.666 1.00 85.06 85 GLY A C 1
ATOM 547 O O . GLY A 1 85 ? -7.843 5.331 4.609 1.00 85.06 85 GLY A O 1
ATOM 548 N N . THR A 1 86 ? -6.426 5.115 2.885 1.00 91.06 86 THR A N 1
ATOM 549 C CA . THR A 1 86 ? -6.107 3.701 3.130 1.00 91.06 86 THR A CA 1
ATOM 550 C C . THR A 1 86 ? -4.616 3.508 3.392 1.00 91.06 86 THR A C 1
ATOM 552 O O . THR A 1 86 ? -3.785 4.271 2.905 1.00 91.06 86 THR A O 1
ATOM 555 N N . THR A 1 87 ? -4.286 2.513 4.208 1.00 90.50 87 THR A N 1
ATOM 556 C CA . THR A 1 87 ? -2.925 2.152 4.621 1.00 90.50 87 THR A CA 1
ATOM 557 C C . THR A 1 87 ? -2.596 0.769 4.083 1.00 90.50 87 THR A C 1
ATOM 559 O O . THR A 1 87 ? -3.464 -0.102 4.102 1.00 90.50 87 THR A O 1
ATOM 562 N N . ASP A 1 88 ? -1.364 0.565 3.619 1.00 91.00 88 ASP A N 1
ATOM 563 C CA . ASP A 1 88 ? -0.896 -0.768 3.245 1.00 91.00 88 ASP A CA 1
ATOM 564 C C . ASP A 1 88 ? -0.706 -1.634 4.495 1.00 91.00 88 ASP A C 1
ATOM 566 O O . ASP A 1 88 ? 0.100 -1.327 5.376 1.00 91.00 88 ASP A O 1
ATOM 570 N N . CYS A 1 89 ? -1.478 -2.712 4.556 1.00 91.31 89 CYS A N 1
ATOM 571 C CA . CYS A 1 89 ? -1.429 -3.746 5.569 1.00 91.31 89 CYS A CA 1
ATOM 572 C C . CYS A 1 89 ? -1.033 -5.071 4.915 1.00 91.31 89 CYS A C 1
ATOM 574 O O . CYS A 1 89 ? -1.891 -5.883 4.572 1.00 91.31 89 CYS A O 1
ATOM 576 N N . GLU A 1 90 ? 0.277 -5.272 4.745 1.00 87.94 90 GLU A N 1
ATOM 577 C CA . GLU A 1 90 ? 0.875 -6.502 4.199 1.00 87.94 90 GLU A CA 1
ATOM 578 C C . GLU A 1 90 ? 0.350 -6.869 2.794 1.00 87.94 90 GLU A C 1
ATOM 580 O O . GLU A 1 90 ? 0.081 -8.036 2.505 1.00 87.94 90 GLU A O 1
ATOM 585 N N . GLY A 1 91 ? 0.190 -5.881 1.906 1.00 83.19 91 GLY A N 1
ATOM 586 C CA . GLY A 1 91 ? -0.303 -6.087 0.540 1.00 83.19 91 GLY A CA 1
ATOM 587 C C . GLY A 1 91 ? -1.784 -5.768 0.346 1.00 83.19 91 GLY A C 1
ATOM 588 O O . GLY A 1 91 ? -2.297 -5.877 -0.769 1.00 83.19 91 GLY A O 1
ATOM 589 N N . ALA A 1 92 ? -2.491 -5.384 1.411 1.00 86.94 92 ALA A N 1
ATOM 590 C CA . ALA A 1 92 ? -3.894 -5.000 1.358 1.00 86.94 92 ALA A CA 1
ATOM 591 C C . ALA A 1 92 ? -4.078 -3.549 1.800 1.00 86.94 92 ALA A C 1
ATOM 593 O O . ALA A 1 92 ? -3.686 -3.165 2.897 1.00 86.94 92 ALA A O 1
ATOM 594 N N . CYS A 1 93 ? -4.749 -2.749 0.977 1.00 91.31 93 CYS A N 1
ATOM 595 C CA . CYS A 1 93 ? -5.098 -1.384 1.345 1.00 91.31 93 CYS A CA 1
ATOM 596 C C . CYS A 1 93 ? -6.326 -1.362 2.248 1.00 91.31 93 CYS A C 1
ATOM 598 O O . CYS A 1 93 ? -7.429 -1.713 1.825 1.00 91.31 93 CYS A O 1
ATOM 600 N N . VAL A 1 94 ? -6.126 -0.925 3.487 1.00 93.88 94 VAL A N 1
ATOM 601 C CA . VAL A 1 94 ? -7.138 -0.954 4.539 1.00 93.88 94 VAL A CA 1
ATOM 602 C C . VAL A 1 94 ? -7.426 0.448 5.063 1.00 93.88 94 VAL A C 1
ATOM 604 O O . VAL A 1 94 ? -6.516 1.244 5.291 1.00 93.88 94 VAL A O 1
ATOM 607 N N . ASP A 1 95 ? -8.703 0.755 5.281 1.00 95.00 95 ASP A N 1
ATOM 608 C CA . ASP A 1 95 ? -9.122 1.969 5.982 1.00 95.00 95 ASP A CA 1
ATOM 609 C C . ASP A 1 95 ? -8.948 1.779 7.494 1.00 95.00 95 ASP A C 1
ATOM 611 O O . ASP A 1 95 ? -9.854 1.337 8.200 1.00 95.00 95 ASP A O 1
ATOM 615 N N . THR A 1 96 ? -7.775 2.137 8.007 1.00 95.62 96 THR A N 1
ATOM 616 C CA . THR A 1 96 ? -7.469 2.035 9.439 1.00 95.62 96 THR A CA 1
ATOM 617 C C . THR A 1 96 ? -8.286 3.001 10.299 1.00 95.62 96 THR A C 1
ATOM 619 O O . THR A 1 96 ? -8.266 2.890 11.523 1.00 95.62 96 THR A O 1
ATOM 622 N N . ALA A 1 97 ? -9.033 3.940 9.708 1.00 94.75 97 ALA A N 1
ATOM 623 C CA . ALA A 1 97 ? -9.897 4.839 10.459 1.00 94.75 97 ALA A CA 1
ATOM 624 C C . ALA A 1 97 ? -11.264 4.219 10.786 1.00 94.75 97 ALA A C 1
ATOM 626 O O . ALA A 1 97 ? -11.885 4.649 11.762 1.00 94.75 97 ALA A O 1
ATOM 627 N N . ASN A 1 98 ? -11.718 3.237 9.998 1.00 93.69 98 ASN A N 1
ATOM 628 C CA . ASN A 1 98 ? -13.071 2.679 10.096 1.00 93.69 98 ASN A CA 1
ATOM 629 C C . ASN A 1 98 ? -13.137 1.143 10.050 1.00 93.69 98 ASN A C 1
ATOM 631 O O . ASN A 1 98 ? -14.205 0.584 10.307 1.00 93.69 98 ASN A O 1
ATOM 635 N N . ASP A 1 99 ? -12.043 0.442 9.745 1.00 94.75 99 ASP A N 1
ATOM 636 C CA . ASP A 1 99 ? -12.012 -1.020 9.750 1.00 94.75 99 ASP A CA 1
ATOM 637 C C . ASP A 1 99 ? -11.860 -1.560 11.188 1.00 94.75 99 ASP A C 1
ATOM 639 O O . ASP A 1 99 ? -10.804 -1.390 11.801 1.00 94.75 99 ASP A O 1
ATOM 643 N N . PRO A 1 100 ? -12.872 -2.255 11.746 1.00 93.75 100 PRO A N 1
ATOM 644 C CA . PRO A 1 100 ? -12.788 -2.842 13.081 1.00 93.75 100 PRO A CA 1
ATOM 645 C C . PRO A 1 100 ? -11.739 -3.953 13.217 1.00 93.75 100 PRO A C 1
ATOM 647 O O . PRO A 1 100 ? -11.397 -4.291 14.345 1.00 93.75 100 PRO A O 1
ATOM 650 N N . ALA A 1 101 ? -11.224 -4.529 12.127 1.00 95.56 101 ALA A N 1
ATOM 651 C CA . ALA A 1 101 ? -10.128 -5.498 12.167 1.00 95.56 101 ALA A CA 1
ATOM 652 C C . ALA A 1 101 ? -8.731 -4.843 12.136 1.00 95.56 101 ALA A C 1
ATOM 654 O O . ALA A 1 101 ? -7.741 -5.510 12.436 1.00 95.56 101 ALA A O 1
ATOM 655 N N . ASN A 1 102 ? -8.644 -3.555 11.788 1.00 96.62 102 ASN A N 1
ATOM 656 C CA . ASN A 1 102 ? -7.394 -2.825 11.546 1.00 96.62 102 ASN A CA 1
ATOM 657 C C . ASN A 1 102 ? -7.465 -1.378 12.078 1.00 96.62 102 ASN A C 1
ATOM 659 O O . ASN A 1 102 ? -6.976 -0.433 11.457 1.00 96.62 102 ASN A O 1
ATOM 663 N N . CYS A 1 103 ? -8.117 -1.180 13.217 1.00 96.06 103 CYS A N 1
ATOM 664 C CA . CYS A 1 103 ? -8.460 0.131 13.7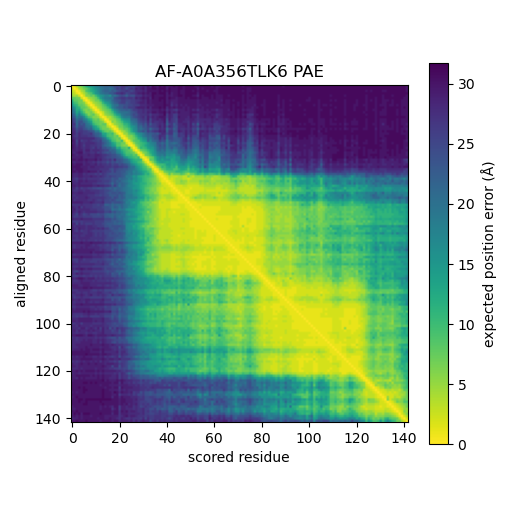35 1.00 96.06 103 CYS A CA 1
ATOM 665 C C . CYS A 1 103 ? -7.256 0.855 14.344 1.00 96.06 103 CYS A C 1
ATOM 667 O O . CYS A 1 103 ? -6.664 0.402 15.319 1.00 96.06 103 CYS A O 1
ATOM 669 N N . GLY A 1 104 ? -6.891 1.999 13.771 1.00 94.81 104 GLY A N 1
ATOM 670 C CA . GLY A 1 104 ? -5.701 2.769 14.139 1.00 94.81 104 GLY A CA 1
ATOM 671 C C . GLY A 1 104 ? -4.394 2.196 13.580 1.00 94.81 104 GLY A C 1
ATOM 672 O O . GLY A 1 104 ? -3.360 2.858 13.651 1.00 94.81 104 GLY A O 1
ATOM 673 N N . GLY A 1 105 ? -4.431 1.000 12.987 1.00 94.81 105 GLY A N 1
ATOM 674 C CA . GLY A 1 105 ? -3.274 0.345 12.393 1.00 94.81 105 GLY A CA 1
ATOM 675 C C . GLY A 1 105 ? -3.553 -1.098 11.978 1.00 94.81 105 GLY A C 1
ATOM 676 O O . GLY A 1 105 ? -4.489 -1.741 12.453 1.00 94.81 105 GLY A O 1
ATOM 677 N N . CYS A 1 106 ? -2.701 -1.625 11.104 1.00 95.25 106 CYS A N 1
ATOM 678 C CA . CYS A 1 106 ? -2.805 -2.990 10.593 1.00 95.25 106 CYS A CA 1
ATOM 679 C C . CYS A 1 106 ? -2.818 -4.030 11.723 1.00 95.25 106 CYS A C 1
ATOM 681 O O . CYS A 1 106 ? -2.039 -3.939 12.674 1.00 95.25 106 CYS A O 1
ATOM 683 N N . GLY A 1 107 ? -3.734 -4.998 11.640 1.00 94.88 107 GLY A N 1
ATOM 684 C CA . GLY A 1 107 ? -3.919 -6.064 12.629 1.00 94.88 107 GLY A CA 1
ATOM 685 C C . GLY A 1 107 ? -4.477 -5.612 13.984 1.00 94.88 107 GLY A C 1
ATOM 686 O O . GLY A 1 107 ? -4.586 -6.428 14.902 1.00 94.88 107 GLY A O 1
ATOM 687 N N . THR A 1 108 ? -4.831 -4.333 14.141 1.00 95.44 108 THR A N 1
ATOM 688 C CA . THR A 1 108 ? -5.374 -3.798 15.397 1.00 95.44 108 THR A CA 1
ATOM 689 C C . THR A 1 108 ? -6.887 -3.990 15.440 1.00 95.44 108 THR A C 1
ATOM 691 O O . THR A 1 108 ? -7.663 -3.096 15.118 1.00 95.44 108 THR A O 1
ATOM 694 N N . ALA A 1 109 ? -7.327 -5.187 15.819 1.00 95.50 109 ALA A N 1
ATOM 695 C CA . ALA A 1 109 ? -8.750 -5.484 15.922 1.00 95.50 109 ALA A CA 1
ATOM 696 C C . ALA A 1 109 ? -9.378 -4.885 17.192 1.00 95.50 109 ALA A C 1
ATOM 698 O O . ALA A 1 109 ? -8.821 -4.998 18.287 1.00 95.50 109 ALA A O 1
ATOM 699 N N . CYS A 1 110 ? -10.571 -4.309 17.054 1.00 94.00 110 CYS A N 1
ATOM 700 C CA . CYS A 1 110 ? -11.379 -3.864 18.183 1.00 94.00 110 CYS A CA 1
ATOM 701 C C . CYS A 1 110 ? -11.969 -5.044 18.963 1.00 94.00 110 CYS A C 1
ATOM 703 O O . CYS A 1 110 ? -12.178 -6.137 18.423 1.00 94.00 110 CYS A O 1
ATOM 705 N N . ALA A 1 111 ? -12.266 -4.828 20.247 1.00 91.75 111 ALA A N 1
ATOM 706 C CA . ALA A 1 111 ? -12.921 -5.840 21.058 1.00 91.75 111 ALA A CA 1
ATOM 707 C C . ALA A 1 111 ? -14.358 -6.095 20.570 1.00 91.75 111 ALA A C 1
ATOM 709 O O . ALA A 1 111 ? -14.977 -5.296 19.865 1.00 91.75 111 ALA A O 1
ATOM 710 N N . SER A 1 112 ? -14.923 -7.239 20.961 1.00 86.81 112 SER A N 1
ATOM 711 C CA . SER A 1 112 ? -16.305 -7.574 20.604 1.00 86.81 112 SER A CA 1
ATOM 712 C C . SER A 1 112 ? -17.283 -6.518 21.128 1.00 86.81 112 SER A C 1
ATOM 714 O O . SER A 1 112 ? -17.353 -6.285 22.332 1.00 86.81 112 SER A O 1
ATOM 716 N N . GLY A 1 113 ? -18.066 -5.924 20.224 1.00 82.00 113 GLY A N 1
ATOM 717 C CA . GLY A 1 113 ? -19.037 -4.870 20.544 1.00 82.00 113 GLY A CA 1
ATOM 718 C C . GLY A 1 113 ? -18.502 -3.443 20.397 1.00 82.00 113 GLY A C 1
ATOM 719 O O . GLY A 1 113 ? -19.279 -2.498 20.508 1.00 82.00 113 GLY A O 1
ATOM 720 N N . GLU A 1 114 ? -17.214 -3.277 20.105 1.00 89.44 114 GLU A N 1
ATOM 721 C CA . GLU A 1 114 ? -16.633 -1.985 19.752 1.00 89.44 114 GLU A CA 1
ATOM 722 C C . GLU A 1 114 ? -16.719 -1.739 18.244 1.00 89.44 114 GLU A C 1
ATOM 724 O O . GLU A 1 114 ? -16.705 -2.663 17.427 1.00 89.44 114 GLU A O 1
ATOM 729 N N . VAL A 1 115 ? -16.790 -0.464 17.880 1.00 90.50 115 VAL A N 1
ATOM 730 C CA . VAL A 1 115 ? -16.638 -0.005 16.501 1.00 90.50 115 VAL A CA 1
ATOM 731 C C . VAL A 1 115 ? -15.302 0.703 16.351 1.00 90.50 115 VAL A C 1
ATOM 733 O O . VAL A 1 115 ? -14.793 1.283 17.312 1.00 90.50 115 VAL A O 1
ATOM 736 N N . CYS A 1 116 ? -14.766 0.702 15.134 1.00 93.75 116 CYS A N 1
ATOM 737 C CA . CYS A 1 116 ? -13.675 1.594 14.787 1.00 93.75 116 CYS A CA 1
ATOM 738 C C . CYS A 1 116 ? -14.234 2.944 14.346 1.00 93.75 116 CYS A C 1
ATOM 740 O O . CYS A 1 116 ? -15.066 3.005 13.441 1.00 93.75 116 CYS A O 1
ATOM 742 N N . SER A 1 117 ? -13.791 4.020 14.987 1.00 92.38 117 SER A N 1
ATOM 743 C CA . SER A 1 117 ? -14.124 5.378 14.573 1.00 92.38 117 SER A CA 1
ATOM 744 C C . SER A 1 117 ? -12.903 6.268 14.717 1.00 92.38 117 SER A C 1
ATOM 746 O O . SER A 1 117 ? -12.312 6.350 15.795 1.00 92.38 117 SER A O 1
ATOM 748 N N . MET A 1 118 ? -12.516 6.931 13.625 1.00 91.69 118 MET A N 1
ATOM 749 C CA . MET A 1 118 ? -11.342 7.810 13.579 1.00 91.69 118 MET A CA 1
ATOM 750 C C . MET A 1 118 ? -10.055 7.108 14.058 1.00 91.69 118 MET A C 1
ATOM 752 O O . MET A 1 118 ? -9.203 7.724 14.695 1.00 91.69 118 MET A O 1
ATOM 756 N N . GLY A 1 119 ? -9.931 5.805 13.782 1.00 93.81 119 GLY A N 1
ATOM 757 C CA . GLY A 1 119 ? -8.773 4.993 14.166 1.00 93.81 119 GLY A CA 1
ATOM 758 C C . GLY A 1 119 ? -8.708 4.647 15.653 1.00 93.81 119 GLY A C 1
ATOM 759 O O . GLY A 1 119 ? -7.645 4.303 16.159 1.00 93.81 119 GLY A O 1
AT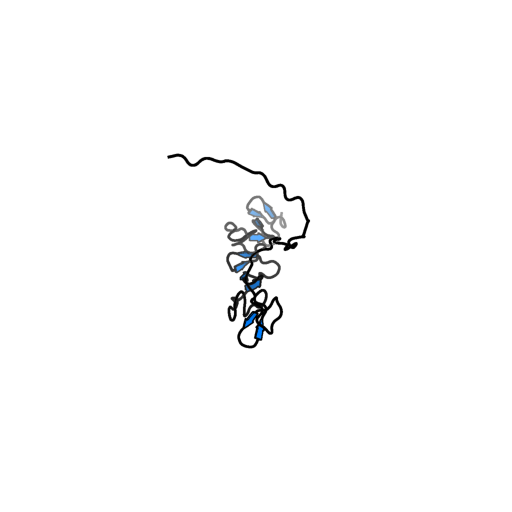OM 760 N N . THR A 1 120 ? -9.824 4.764 16.372 1.00 92.62 120 THR A N 1
ATOM 761 C CA . THR A 1 120 ? -9.931 4.365 17.777 1.00 92.62 120 THR A CA 1
ATOM 762 C C . THR A 1 120 ? -11.095 3.400 17.958 1.00 92.62 120 THR A C 1
ATOM 764 O O . THR A 1 120 ? -12.209 3.660 17.499 1.00 92.62 120 THR A O 1
ATOM 767 N N . CYS A 1 121 ? -10.832 2.291 18.645 1.00 93.06 121 CYS A N 1
ATOM 768 C CA . CYS A 1 121 ? -11.873 1.371 19.077 1.00 93.06 121 CYS A CA 1
ATOM 769 C C . CYS A 1 121 ? -12.664 1.986 20.227 1.00 93.06 121 CYS A C 1
ATOM 771 O O . CYS A 1 121 ? -12.090 2.514 21.182 1.00 93.06 121 CYS A O 1
ATOM 773 N N . GLY A 1 122 ? -13.985 1.916 20.143 1.00 88.12 122 GLY A N 1
ATOM 774 C CA . GLY A 1 122 ? -14.838 2.358 21.230 1.00 88.12 122 GLY A CA 1
ATOM 775 C C . GLY A 1 122 ? -16.252 1.827 21.112 1.00 88.12 122 GLY A C 1
ATOM 776 O O . GLY A 1 122 ? -16.725 1.449 20.038 1.00 88.12 122 GLY A O 1
ATOM 777 N N . VAL A 1 123 ? -16.949 1.819 22.242 1.00 83.44 123 VAL A N 1
ATOM 778 C CA . VAL A 1 123 ? -18.379 1.529 22.275 1.00 83.44 123 VAL A CA 1
ATOM 779 C C . VAL A 1 123 ? -19.112 2.760 21.755 1.00 83.44 123 VAL A C 1
ATOM 781 O O . VAL A 1 123 ? -19.074 3.822 22.373 1.00 83.44 123 VAL A O 1
ATOM 784 N N . THR A 1 124 ? -19.776 2.627 20.609 1.00 75.12 124 THR A N 1
ATOM 785 C CA . THR A 1 124 ? -20.715 3.646 20.135 1.00 75.12 124 THR A CA 1
ATOM 786 C C . THR A 1 124 ? -22.136 3.211 20.437 1.00 75.12 124 THR A C 1
ATOM 788 O O . THR A 1 124 ? -22.517 2.057 20.229 1.00 75.12 124 THR A O 1
ATOM 791 N N . CYS A 1 125 ? -22.936 4.151 20.917 1.00 76.38 125 CYS A N 1
ATOM 792 C CA . CYS A 1 125 ? -24.335 3.918 21.203 1.00 76.38 125 CYS A CA 1
ATOM 793 C C . CYS A 1 125 ? -25.180 4.317 19.994 1.00 76.38 125 CYS A C 1
ATOM 795 O O . CYS A 1 125 ? -25.274 5.489 19.627 1.00 76.38 125 CYS A O 1
ATOM 797 N N . LEU A 1 126 ? -25.791 3.322 19.347 1.00 75.31 126 LEU A N 1
ATOM 798 C CA . LEU A 1 126 ? -26.727 3.552 18.249 1.00 75.31 126 LEU A CA 1
ATOM 799 C C . LEU A 1 126 ? -27.963 4.322 18.740 1.00 75.31 126 LEU A C 1
ATOM 801 O O . LEU A 1 126 ? -28.446 4.109 19.849 1.00 75.31 126 LEU A O 1
ATOM 805 N N . GLY A 1 127 ? -28.500 5.197 17.888 1.00 73.94 127 GLY A N 1
ATOM 806 C CA . GLY A 1 127 ? -29.772 5.881 18.148 1.00 73.94 127 GLY A CA 1
ATOM 807 C C . GLY A 1 127 ? -29.701 7.076 19.103 1.00 73.94 127 GLY A C 1
ATOM 808 O O . GLY A 1 127 ? -30.738 7.488 19.606 1.00 73.94 127 GLY A O 1
ATOM 809 N N . G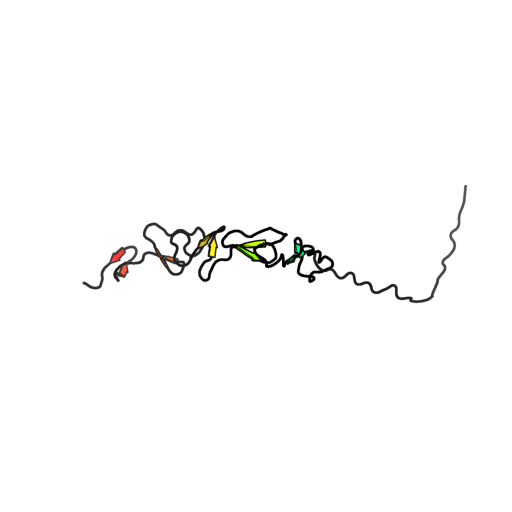LY A 1 128 ? -28.515 7.645 19.349 1.00 70.06 128 GLY A N 1
ATOM 810 C CA . GLY A 1 128 ? -28.364 8.826 20.211 1.00 70.06 128 GLY A CA 1
ATOM 811 C C . GLY A 1 128 ? -28.403 8.523 21.712 1.00 70.06 128 GLY A C 1
ATOM 812 O O . GLY A 1 128 ? -28.450 9.453 22.512 1.00 70.06 128 GLY A O 1
ATOM 813 N N . ALA A 1 129 ? -28.363 7.242 22.092 1.00 78.19 129 ALA A N 1
ATOM 814 C CA . ALA A 1 129 ? -28.174 6.834 23.476 1.00 78.19 129 ALA A CA 1
ATOM 815 C C . ALA A 1 129 ? -26.804 7.304 24.003 1.00 78.19 129 ALA A C 1
ATOM 817 O O . ALA A 1 129 ? -25.820 7.383 23.266 1.00 78.19 129 ALA A O 1
ATOM 818 N N . THR A 1 130 ? -26.746 7.618 25.292 1.00 82.81 130 THR A N 1
ATOM 819 C CA . THR A 1 130 ? -25.543 8.086 25.982 1.00 82.81 130 THR A CA 1
ATOM 820 C C . THR A 1 130 ? -24.745 6.887 26.484 1.00 82.81 130 THR A C 1
ATOM 822 O O . THR A 1 130 ? -25.311 5.962 27.069 1.00 82.81 130 THR A O 1
ATOM 825 N N . LEU A 1 131 ? -23.425 6.892 26.278 1.00 82.00 131 LEU A N 1
ATOM 826 C CA . LEU A 1 131 ? -22.538 5.899 26.881 1.00 82.00 131 LEU A CA 1
ATOM 827 C C . LEU A 1 131 ? -22.339 6.231 28.368 1.00 82.00 131 LEU A C 1
ATOM 829 O O . LEU A 1 131 ? -21.715 7.236 28.706 1.00 82.00 131 LEU A O 1
ATOM 833 N N . CYS A 1 132 ? -22.859 5.379 29.249 1.00 82.38 132 CYS A N 1
ATOM 834 C CA . CYS A 1 132 ? -22.616 5.418 30.687 1.00 82.38 132 CYS A CA 1
ATOM 835 C C . CYS A 1 132 ? -21.767 4.204 31.076 1.00 82.38 132 CYS A C 1
ATOM 837 O O . CYS A 1 132 ? -22.241 3.066 31.050 1.00 82.38 132 CYS A O 1
ATOM 839 N N . ASP A 1 133 ? -20.496 4.458 31.397 1.00 81.25 133 ASP A N 1
ATOM 840 C CA . ASP A 1 133 ? -19.458 3.440 31.587 1.00 81.25 133 ASP A CA 1
ATOM 841 C C . ASP A 1 133 ? -19.332 2.516 30.362 1.00 81.25 133 ASP A C 1
ATOM 843 O O . ASP A 1 133 ? -18.771 2.911 29.343 1.00 81.25 133 ASP A O 1
ATOM 847 N N . ALA A 1 134 ? -19.872 1.299 30.447 1.00 75.56 134 ALA A N 1
ATOM 848 C CA . ALA A 1 134 ? -19.847 0.293 29.385 1.00 75.56 134 ALA A CA 1
ATOM 849 C C . ALA A 1 134 ? -21.244 -0.017 28.812 1.00 75.56 134 ALA A C 1
ATOM 851 O O . ALA A 1 134 ? -21.407 -1.010 28.105 1.00 75.56 134 ALA A O 1
ATOM 852 N N . SER A 1 135 ? -22.264 0.791 29.132 1.00 79.94 135 SER A N 1
ATOM 853 C CA . SER A 1 135 ? -23.641 0.571 28.682 1.00 79.94 135 SER A CA 1
ATOM 854 C C . SER A 1 135 ? -24.228 1.800 28.003 1.00 79.94 135 SER A C 1
ATOM 856 O O . SER A 1 135 ? -24.079 2.927 28.467 1.00 79.94 135 SER A O 1
ATOM 858 N N . CYS A 1 136 ? -24.969 1.562 26.928 1.00 84.25 136 CYS A N 1
ATOM 859 C CA . CYS A 1 136 ? -25.760 2.587 26.266 1.00 84.25 136 CYS A CA 1
ATOM 860 C C . CYS A 1 136 ? -27.089 2.770 26.992 1.00 84.25 136 CYS A C 1
ATOM 862 O O . CYS A 1 136 ? -27.834 1.804 27.167 1.00 84.25 136 CYS A O 1
ATOM 864 N N . VAL A 1 137 ? -27.384 3.999 27.406 1.00 85.25 137 VAL A N 1
ATOM 865 C CA . VAL A 1 137 ? -28.639 4.367 28.066 1.00 85.25 137 VAL A CA 1
ATOM 866 C C . VAL A 1 137 ? -29.347 5.467 27.284 1.00 85.25 137 VAL A C 1
ATOM 868 O O . VAL A 1 137 ? -28.725 6.419 26.818 1.00 85.25 137 VAL A O 1
ATOM 871 N N . ASP A 1 138 ? -30.658 5.334 27.115 1.00 84.75 138 ASP A N 1
ATOM 872 C CA . ASP A 1 138 ? -31.477 6.371 26.492 1.00 84.75 138 ASP A CA 1
ATOM 873 C C . ASP A 1 138 ? -31.850 7.425 27.541 1.00 84.75 138 ASP A C 1
ATOM 875 O O . ASP A 1 138 ? -32.673 7.176 28.418 1.00 84.75 138 ASP A O 1
ATOM 879 N N . THR A 1 139 ? -31.223 8.597 27.456 1.00 77.62 139 THR A N 1
ATOM 880 C CA . THR A 1 139 ? -31.498 9.744 28.335 1.00 77.62 139 THR A CA 1
ATOM 881 C C . THR A 1 139 ? -32.533 10.706 27.747 1.00 77.62 139 THR A C 1
ATOM 883 O O . THR A 1 139 ? -32.763 11.766 28.318 1.00 77.62 139 THR A O 1
ATOM 886 N N . ALA A 1 140 ? -33.129 10.401 26.587 1.00 73.19 140 ALA A N 1
ATOM 887 C CA . ALA A 1 140 ? -34.125 11.265 25.949 1.00 73.19 140 ALA A CA 1
ATOM 888 C C . ALA A 1 140 ? -35.534 11.104 26.549 1.00 73.19 140 ALA A C 1
ATOM 890 O O . ALA A 1 140 ? -36.422 11.894 26.231 1.00 73.19 140 ALA A O 1
ATOM 891 N N . ASN A 1 141 ? -35.734 10.091 27.399 1.00 67.94 141 ASN A N 1
ATOM 892 C CA . ASN A 1 141 ? -37.024 9.720 27.980 1.00 67.94 141 ASN A CA 1
ATOM 893 C C . ASN A 1 141 ? -37.042 9.730 29.528 1.00 67.94 141 ASN A C 1
ATOM 895 O O . ASN A 1 141 ? -37.972 9.161 30.102 1.00 67.94 141 ASN A O 1
ATOM 899 N N . ASP A 1 142 ? -36.049 10.344 30.187 1.00 59.41 142 ASP A N 1
ATOM 900 C CA . ASP A 1 142 ? -35.985 10.495 31.659 1.00 59.41 142 ASP A CA 1
ATOM 901 C C . ASP A 1 142 ? -36.527 11.859 32.130 1.00 59.41 142 ASP A C 1
ATOM 903 O O . ASP A 1 142 ? -36.131 12.897 31.542 1.00 59.41 142 ASP A O 1
#